Protein AF-A0A4P7WBT9-F1 (afdb_monomer_lite)

Sequence (61 aa):
MPVVNVRLASGSASPEQKKEVIEGVKDVLHKVLNKDKNWIHVELDEAPLNELIEIIEKARK

Radius of gyration: 13.05 Å; chains: 1; bounding box: 29×28×29 Å

pLDDT: mean 91.7, std 6.16, range [55.62, 96.62]

Structure (mmCIF, N/CA/C/O backbone):
data_AF-A0A4P7WBT9-F1
#
_entry.id   AF-A0A4P7WBT9-F1
#
loop_
_atom_site.group_PDB
_atom_site.id
_atom_site.type_symbol
_atom_site.label_atom_id
_atom_site.label_alt_id
_atom_site.label_comp_id
_atom_site.label_asym_id
_atom_site.label_entity_id
_atom_site.label_seq_id
_atom_site.pdbx_PDB_ins_code
_atom_site.Cartn_x
_atom_site.Cartn_y
_atom_site.Cartn_z
_atom_site.occupancy
_atom_site.B_iso_or_equiv
_atom_site.auth_seq_id
_atom_site.auth_comp_id
_atom_site.auth_asym_id
_atom_site.auth_atom_id
_atom_site.pdbx_PDB_model_num
ATOM 1 N N . MET A 1 1 ? -7.854 -11.174 8.101 1.00 84.94 1 MET A N 1
ATOM 2 C CA . MET A 1 1 ? -6.879 -10.073 8.145 1.00 84.94 1 MET A CA 1
ATOM 3 C C . MET A 1 1 ? -6.295 -9.942 6.745 1.00 84.94 1 MET A C 1
ATOM 5 O O . MET A 1 1 ? -5.578 -10.850 6.342 1.00 84.94 1 MET A O 1
ATOM 9 N N . PRO A 1 2 ? -6.721 -8.952 5.942 1.00 88.56 2 PRO A N 1
ATOM 10 C CA . PRO A 1 2 ? -6.173 -8.733 4.607 1.00 88.56 2 PRO A CA 1
ATOM 11 C C . PRO A 1 2 ? -4.716 -8.272 4.683 1.00 88.56 2 PRO A C 1
ATOM 13 O O . PRO A 1 2 ? -4.381 -7.433 5.521 1.00 88.56 2 PRO A O 1
ATOM 16 N N . VAL A 1 3 ? -3.887 -8.809 3.793 1.00 93.25 3 VAL A N 1
ATOM 17 C CA . VAL A 1 3 ? -2.497 -8.392 3.597 1.00 93.25 3 VAL A CA 1
ATOM 18 C C . VAL A 1 3 ? -2.366 -7.936 2.153 1.00 93.25 3 VAL A C 1
ATOM 20 O O . VAL A 1 3 ? -2.694 -8.695 1.242 1.00 93.25 3 VAL A O 1
ATOM 23 N N . VAL A 1 4 ? -1.940 -6.693 1.949 1.00 93.94 4 VAL A N 1
ATOM 24 C CA . VAL A 1 4 ? -1.751 -6.106 0.620 1.00 93.94 4 VAL A CA 1
ATOM 25 C C . VAL A 1 4 ? -0.348 -5.539 0.524 1.00 93.94 4 VAL A C 1
ATOM 27 O O . VAL A 1 4 ? 0.069 -4.765 1.37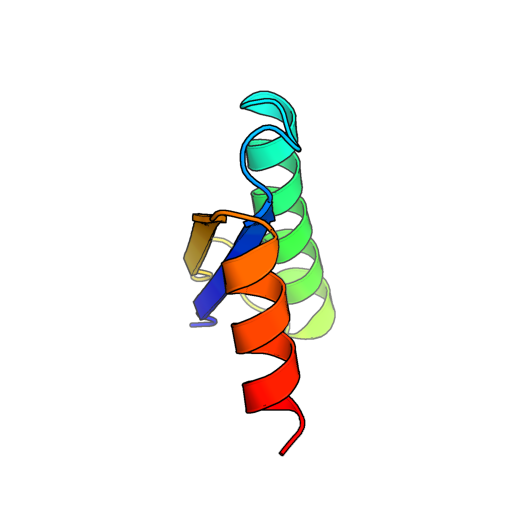8 1.00 93.94 4 VAL A O 1
ATOM 30 N N . ASN A 1 5 ? 0.356 -5.912 -0.537 1.00 94.06 5 ASN A N 1
ATOM 31 C CA . ASN A 1 5 ? 1.633 -5.320 -0.898 1.00 94.06 5 ASN A CA 1
ATOM 32 C C . ASN A 1 5 ? 1.393 -4.366 -2.076 1.00 94.06 5 ASN A C 1
ATOM 34 O O . ASN A 1 5 ? 0.863 -4.766 -3.116 1.00 94.06 5 ASN A O 1
ATOM 38 N N . VAL A 1 6 ? 1.722 -3.094 -1.881 1.00 93.94 6 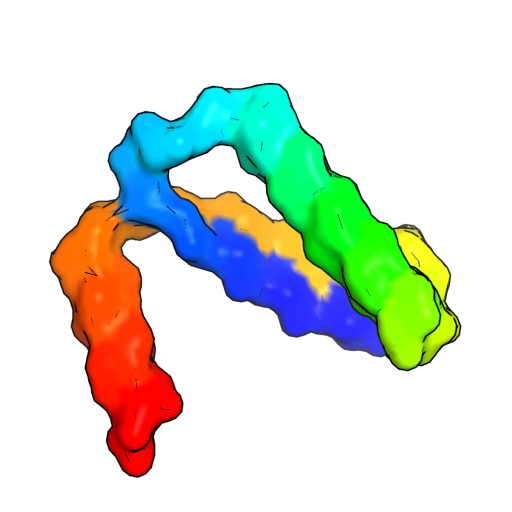VAL A N 1
ATOM 39 C CA . VAL A 1 6 ? 1.656 -2.041 -2.891 1.00 93.94 6 VAL A CA 1
ATOM 40 C C . VAL A 1 6 ? 3.074 -1.782 -3.360 1.00 93.94 6 VAL A C 1
ATOM 42 O O . VAL A 1 6 ? 3.940 -1.455 -2.557 1.00 93.94 6 VAL A O 1
ATOM 45 N N . ARG A 1 7 ? 3.314 -1.892 -4.664 1.00 93.81 7 ARG A N 1
ATOM 46 C CA . ARG A 1 7 ? 4.627 -1.603 -5.239 1.00 93.81 7 ARG A CA 1
ATOM 47 C C . ARG A 1 7 ? 4.550 -0.373 -6.117 1.00 93.81 7 ARG A C 1
ATOM 49 O O . ARG A 1 7 ? 3.728 -0.322 -7.032 1.00 93.81 7 ARG A O 1
ATOM 56 N N . LEU A 1 8 ? 5.405 0.602 -5.838 1.00 93.94 8 LEU A N 1
ATOM 57 C CA . LEU A 1 8 ? 5.539 1.827 -6.617 1.00 93.94 8 LEU A CA 1
ATOM 58 C C . LEU A 1 8 ? 6.914 1.883 -7.278 1.00 93.94 8 LEU A C 1
ATOM 60 O O . LEU A 1 8 ? 7.895 1.352 -6.761 1.00 93.94 8 LEU A O 1
ATOM 64 N N . ALA A 1 9 ? 6.997 2.541 -8.433 1.00 94.69 9 ALA A N 1
ATOM 65 C CA . ALA A 1 9 ? 8.292 2.807 -9.044 1.00 94.69 9 ALA A CA 1
ATOM 66 C C . ALA A 1 9 ? 9.091 3.763 -8.145 1.00 94.69 9 ALA A C 1
ATOM 68 O O . ALA A 1 9 ? 8.528 4.728 -7.619 1.00 94.69 9 ALA A O 1
ATOM 69 N N . SER A 1 10 ? 10.390 3.528 -7.973 1.00 91.75 10 SER A N 1
ATOM 70 C CA . SER A 1 10 ? 11.238 4.393 -7.147 1.00 91.75 10 SER A CA 1
ATOM 71 C C . SER A 1 10 ? 11.140 5.866 -7.564 1.00 91.75 10 SER A C 1
ATOM 73 O O . SER A 1 10 ? 11.295 6.200 -8.739 1.00 91.75 10 SER A O 1
ATOM 75 N N . GLY A 1 11 ? 10.877 6.751 -6.598 1.00 90.94 11 GLY A N 1
ATOM 76 C CA . GLY A 1 11 ? 10.778 8.197 -6.831 1.00 90.94 11 GLY A CA 1
ATOM 77 C C . GLY A 1 11 ? 9.461 8.663 -7.462 1.00 90.94 11 GLY A C 1
ATOM 78 O O . GLY A 1 11 ? 9.331 9.842 -7.779 1.00 90.94 11 GLY A O 1
ATOM 79 N N . SER A 1 12 ? 8.477 7.774 -7.628 1.00 91.31 12 SER A N 1
ATOM 80 C CA . SER A 1 12 ? 7.168 8.130 -8.199 1.00 91.31 12 SER A CA 1
ATOM 81 C C . SER A 1 12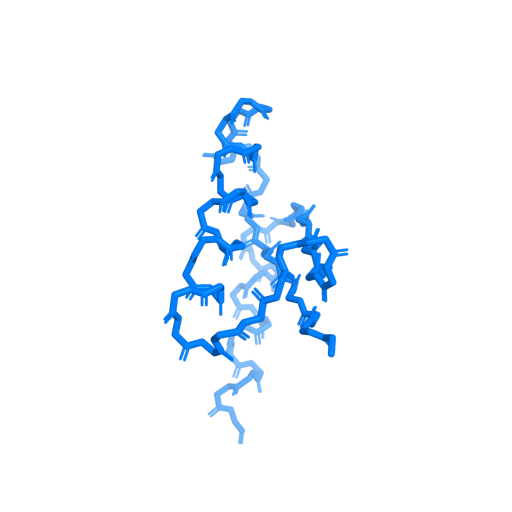 ? 6.221 8.834 -7.223 1.00 91.31 12 SER A C 1
ATOM 83 O O . SER A 1 12 ? 5.239 9.427 -7.664 1.00 91.31 12 SER A O 1
ATOM 85 N N . ALA A 1 13 ? 6.498 8.783 -5.916 1.00 92.31 13 ALA A N 1
ATOM 86 C CA . ALA A 1 13 ? 5.644 9.366 -4.887 1.00 92.31 13 ALA A CA 1
ATOM 87 C C . ALA A 1 13 ? 6.456 9.960 -3.728 1.00 92.31 13 ALA A C 1
ATOM 89 O O . ALA A 1 13 ? 7.461 9.395 -3.285 1.00 92.31 13 ALA A O 1
ATOM 90 N N . SER A 1 14 ? 5.984 11.084 -3.188 1.00 95.31 14 SER A N 1
ATOM 91 C CA . SER A 1 14 ? 6.515 11.665 -1.954 1.00 95.31 14 SER A CA 1
ATOM 92 C C . SER A 1 14 ? 6.152 10.808 -0.726 1.00 95.31 14 SER A C 1
ATOM 94 O O . SER A 1 14 ? 5.223 9.996 -0.782 1.00 95.31 14 SER A O 1
ATOM 96 N N . PRO A 1 15 ? 6.829 10.985 0.425 1.00 93.88 15 PRO A N 1
ATOM 97 C CA . PRO A 1 15 ? 6.454 10.304 1.668 1.00 93.88 15 PRO A CA 1
ATOM 98 C C . PRO A 1 15 ? 5.001 10.549 2.103 1.00 93.88 15 PRO A C 1
ATOM 100 O O . PRO A 1 15 ? 4.385 9.672 2.703 1.00 93.88 15 PRO A O 1
ATOM 103 N N . GLU A 1 16 ? 4.448 11.725 1.805 1.00 95.38 16 GLU A N 1
ATOM 104 C CA . GLU A 1 16 ? 3.057 12.077 2.117 1.00 95.38 16 GLU A CA 1
ATOM 105 C C . GLU A 1 16 ? 2.086 11.320 1.209 1.00 95.38 16 GLU A C 1
ATOM 107 O O . GLU A 1 16 ? 1.171 10.662 1.698 1.00 95.38 16 GLU A O 1
ATOM 112 N N . GLN A 1 17 ? 2.362 11.292 -0.097 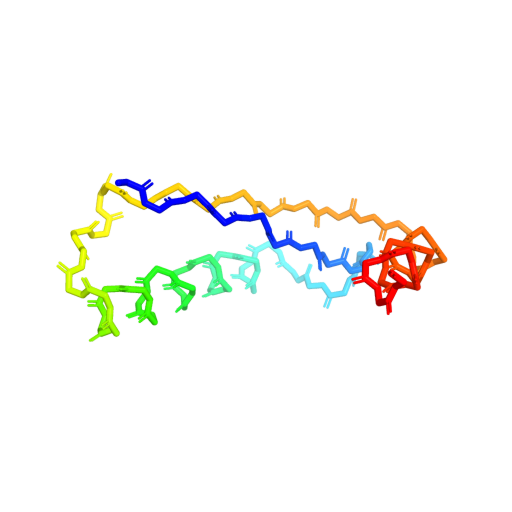1.00 95.62 17 GLN A N 1
ATOM 113 C CA . GLN A 1 17 ? 1.565 10.535 -1.064 1.00 95.62 17 GLN A CA 1
ATOM 114 C C . GLN A 1 17 ? 1.576 9.033 -0.761 1.00 95.62 17 GLN A C 1
ATOM 116 O O . GLN A 1 17 ? 0.548 8.372 -0.861 1.00 95.62 17 GLN A O 1
ATOM 121 N N . LYS A 1 18 ? 2.712 8.480 -0.317 1.00 94.19 18 LYS A N 1
ATOM 122 C CA . LYS A 1 18 ? 2.800 7.074 0.116 1.00 94.19 18 LYS A CA 1
ATOM 123 C C . LYS A 1 18 ? 1.868 6.775 1.293 1.00 94.19 18 LYS A C 1
ATOM 125 O O . LYS A 1 18 ? 1.217 5.732 1.305 1.00 94.19 18 LYS A O 1
ATOM 130 N N . LYS A 1 19 ? 1.770 7.690 2.264 1.00 94.94 19 LYS A N 1
ATOM 131 C CA . LYS A 1 19 ? 0.830 7.557 3.390 1.00 94.94 19 LYS A CA 1
ATOM 132 C C . LYS A 1 19 ? -0.619 7.600 2.913 1.00 94.94 19 LYS A C 1
ATOM 134 O O . LYS A 1 19 ? -1.410 6.764 3.339 1.00 94.94 19 LYS A O 1
ATOM 139 N N . GLU A 1 20 ? -0.952 8.517 2.008 1.00 96.62 20 GLU A N 1
ATOM 140 C CA . GLU A 1 20 ? -2.298 8.601 1.428 1.00 96.62 20 GLU A CA 1
ATOM 141 C C . GLU A 1 20 ? -2.677 7.337 0.650 1.00 96.62 20 GLU A C 1
ATOM 143 O O . GLU A 1 20 ? -3.798 6.852 0.781 1.00 96.62 20 GLU A O 1
ATOM 148 N N . VAL A 1 21 ? -1.740 6.746 -0.099 1.00 95.38 21 VAL A N 1
ATOM 149 C CA . VAL A 1 21 ? -1.962 5.473 -0.804 1.00 95.38 21 VAL A CA 1
ATOM 150 C C . VAL A 1 21 ? -2.273 4.345 0.182 1.00 95.38 21 VAL A C 1
ATOM 152 O O . VAL A 1 21 ? -3.223 3.592 -0.033 1.00 95.38 21 VAL A O 1
ATOM 155 N N . ILE A 1 22 ? -1.516 4.236 1.279 1.00 94.88 22 ILE A N 1
ATOM 156 C CA . ILE A 1 22 ? -1.750 3.217 2.313 1.00 94.88 22 ILE A CA 1
ATOM 157 C C . ILE A 1 22 ? -3.151 3.360 2.920 1.00 94.88 22 ILE A C 1
ATOM 159 O O . ILE A 1 22 ? -3.883 2.372 3.020 1.00 94.88 22 ILE A O 1
ATOM 163 N N . GLU A 1 23 ? -3.539 4.575 3.304 1.00 95.88 23 GLU A N 1
ATOM 164 C CA . GLU A 1 23 ? -4.859 4.822 3.888 1.00 95.88 23 GLU A CA 1
ATOM 165 C C . GLU A 1 23 ? -5.982 4.592 2.871 1.00 95.88 23 GLU A C 1
ATOM 167 O O . GLU A 1 23 ? -6.961 3.916 3.186 1.00 95.88 23 GLU A O 1
ATOM 172 N N . GLY A 1 24 ? -5.800 5.013 1.617 1.00 95.88 24 GLY A N 1
ATOM 173 C CA . GLY A 1 24 ? -6.748 4.744 0.537 1.00 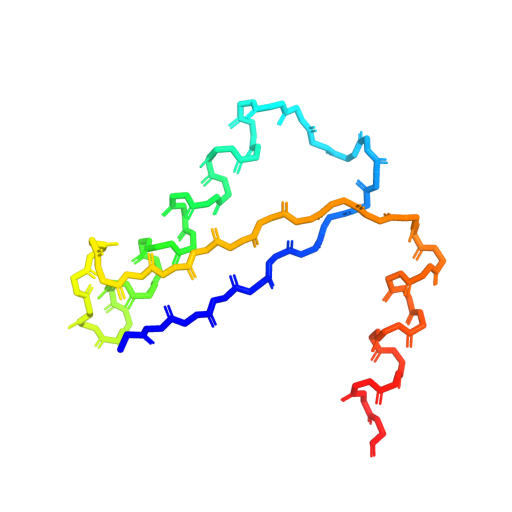95.88 24 GLY A CA 1
ATOM 174 C C . GLY A 1 24 ? -6.976 3.247 0.301 1.00 95.88 24 GLY A C 1
ATOM 175 O O . GLY A 1 24 ? -8.116 2.808 0.142 1.00 95.88 24 GLY A O 1
ATOM 176 N N . VAL A 1 25 ? -5.920 2.427 0.346 1.00 95.12 25 VAL A N 1
ATOM 177 C CA . VAL A 1 25 ? -6.047 0.963 0.231 1.00 95.12 25 VAL A CA 1
ATOM 178 C C . VAL A 1 25 ? -6.828 0.383 1.411 1.00 95.12 25 VAL A C 1
ATOM 180 O O . VAL A 1 25 ? -7.735 -0.431 1.204 1.00 95.12 25 VAL A O 1
ATOM 183 N N . LYS A 1 26 ? -6.537 0.812 2.645 1.00 95.00 26 LYS A N 1
ATOM 184 C CA . LYS A 1 26 ? -7.300 0.377 3.827 1.00 95.00 26 LYS A CA 1
ATOM 185 C C . LYS A 1 26 ? -8.771 0.776 3.731 1.00 95.00 26 LYS A C 1
ATOM 187 O O . LYS A 1 26 ? -9.631 -0.028 4.085 1.00 95.00 26 LYS A O 1
ATOM 192 N N . ASP A 1 27 ? -9.069 1.968 3.224 1.00 96.38 27 ASP A N 1
ATOM 193 C CA . ASP A 1 27 ? -10.433 2.469 3.041 1.00 96.38 27 ASP A CA 1
ATOM 194 C C . ASP A 1 27 ? -11.225 1.625 2.047 1.00 96.38 27 ASP A C 1
ATOM 196 O O . ASP A 1 27 ? -12.364 1.240 2.327 1.00 96.38 27 ASP A O 1
ATOM 200 N N . VAL A 1 28 ? -10.612 1.278 0.913 1.00 95.44 28 VAL A N 1
ATOM 201 C CA . VAL A 1 28 ? -11.223 0.396 -0.090 1.00 95.44 28 VAL A CA 1
ATOM 202 C C . VAL A 1 28 ? -11.532 -0.967 0.518 1.00 95.44 28 VAL A C 1
ATOM 204 O O . VAL A 1 28 ? -12.648 -1.469 0.387 1.00 95.44 28 VAL A O 1
ATOM 207 N N . LEU A 1 29 ? -10.574 -1.562 1.223 1.00 94.19 29 LEU A N 1
ATOM 208 C CA . LEU A 1 29 ? -10.748 -2.872 1.844 1.00 94.19 29 LEU A CA 1
ATOM 209 C C . LEU A 1 29 ? -11.782 -2.857 2.972 1.00 94.19 29 LEU A C 1
ATOM 211 O O . LEU A 1 29 ? -12.572 -3.794 3.087 1.00 94.19 29 LEU A O 1
ATOM 215 N N . HIS A 1 30 ? -11.819 -1.795 3.775 1.00 94.12 30 HIS A N 1
ATOM 216 C CA . HIS A 1 30 ? -12.855 -1.602 4.782 1.00 94.12 30 HIS A CA 1
ATOM 217 C C . HIS A 1 30 ? -14.236 -1.535 4.129 1.00 94.12 30 HIS A C 1
ATOM 219 O O . HIS A 1 30 ? -15.130 -2.291 4.501 1.00 94.12 30 HIS A O 1
ATOM 225 N N . LYS A 1 31 ? -14.386 -0.698 3.098 1.00 96.06 31 LYS A N 1
ATOM 226 C CA . LYS A 1 31 ? -15.651 -0.491 2.387 1.00 96.06 31 LYS A CA 1
ATOM 227 C C . LYS A 1 31 ? -16.149 -1.745 1.665 1.00 96.06 31 LYS A C 1
ATOM 229 O O . LYS A 1 31 ? -17.342 -2.023 1.697 1.00 96.06 31 LYS A O 1
ATOM 234 N N . VAL A 1 32 ? -15.266 -2.474 0.983 1.00 96.00 32 VAL A N 1
ATOM 235 C CA . VAL A 1 32 ? -15.654 -3.593 0.104 1.00 96.00 32 VAL A CA 1
ATOM 236 C C . VAL A 1 32 ? -15.747 -4.912 0.865 1.00 96.00 32 VAL A C 1
ATOM 238 O O . VAL A 1 32 ? -16.660 -5.697 0.627 1.00 96.00 32 VAL A O 1
ATOM 241 N N . LEU A 1 33 ? -14.813 -5.172 1.782 1.00 92.56 33 LEU A N 1
ATOM 242 C CA . LEU A 1 33 ? -14.719 -6.455 2.488 1.00 92.56 33 LEU A CA 1
ATOM 243 C C . LEU A 1 33 ? -15.284 -6.403 3.912 1.00 92.56 33 LEU A C 1
ATOM 245 O O . LEU A 1 33 ? -15.237 -7.418 4.615 1.00 92.56 33 LEU A O 1
ATOM 249 N N . ASN A 1 34 ? -15.777 -5.237 4.346 1.00 93.06 34 ASN A N 1
ATOM 250 C CA . ASN A 1 34 ? -16.261 -4.977 5.701 1.00 93.06 34 ASN A CA 1
ATOM 251 C C . ASN A 1 34 ? -15.242 -5.416 6.774 1.00 93.06 34 ASN A C 1
ATOM 253 O O . ASN A 1 34 ? -15.569 -6.131 7.724 1.00 93.06 34 ASN A O 1
ATOM 257 N N . LYS A 1 35 ? -13.960 -5.076 6.568 1.00 90.25 35 LYS A N 1
ATOM 258 C CA . LYS A 1 35 ? -12.861 -5.397 7.495 1.00 90.25 35 LYS A CA 1
ATOM 259 C C . LYS A 1 35 ? -12.449 -4.172 8.288 1.00 90.25 35 LYS A C 1
ATOM 261 O O . LYS A 1 35 ? -12.347 -3.085 7.738 1.00 90.25 35 LYS A O 1
ATOM 266 N N . ASP A 1 36 ? -12.184 -4.354 9.574 1.00 91.06 36 ASP A N 1
ATOM 267 C CA . ASP A 1 36 ? -11.645 -3.293 10.422 1.00 91.06 36 ASP A CA 1
ATOM 268 C C . ASP A 1 36 ? -10.252 -2.868 9.928 1.00 91.06 36 ASP A C 1
ATOM 270 O O . ASP A 1 36 ? -9.409 -3.725 9.649 1.00 91.06 36 ASP A O 1
ATOM 274 N N . LYS A 1 37 ? -10.007 -1.556 9.822 1.00 89.19 37 LYS A N 1
ATOM 275 C CA . LYS A 1 37 ? -8.746 -1.007 9.300 1.00 89.19 37 LYS A CA 1
ATOM 276 C C . LYS A 1 37 ? -7.529 -1.387 10.142 1.00 89.19 37 LYS A C 1
ATOM 278 O O . LYS A 1 37 ? -6.441 -1.530 9.591 1.00 89.19 37 LYS A O 1
ATOM 283 N N . ASN A 1 38 ? -7.705 -1.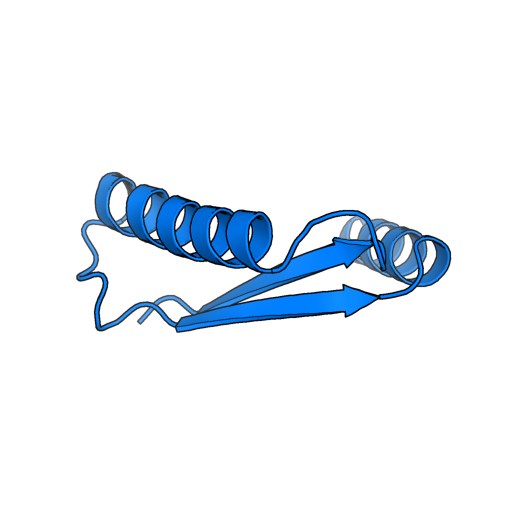601 11.445 1.00 91.06 38 ASN A N 1
ATOM 284 C CA . ASN A 1 38 ? -6.632 -2.021 12.350 1.00 91.06 38 ASN A CA 1
ATOM 285 C C . ASN A 1 38 ? -6.184 -3.465 12.084 1.00 91.06 38 ASN A C 1
ATOM 287 O O . ASN A 1 38 ? -5.104 -3.872 12.500 1.00 91.06 38 ASN A O 1
ATOM 291 N N . TRP A 1 39 ? -7.009 -4.238 11.374 1.00 91.75 39 TRP A N 1
ATOM 292 C CA . TRP A 1 39 ? -6.760 -5.630 11.002 1.00 91.75 39 TRP A CA 1
ATOM 293 C C . TRP A 1 39 ? -6.369 -5.765 9.525 1.00 91.75 39 TRP A C 1
ATOM 295 O O . TRP A 1 39 ? -6.492 -6.849 8.944 1.00 91.75 39 TRP A O 1
ATOM 305 N N . ILE A 1 40 ? -5.946 -4.668 8.897 1.00 92.56 40 ILE A N 1
ATOM 306 C CA . ILE A 1 40 ? -5.443 -4.632 7.527 1.00 92.56 40 ILE A CA 1
ATOM 307 C C . ILE A 1 40 ? -3.960 -4.293 7.581 1.00 92.56 40 ILE A C 1
ATOM 309 O O . ILE A 1 40 ? -3.568 -3.245 8.095 1.00 92.56 40 ILE A O 1
ATOM 313 N N . HIS A 1 41 ? -3.144 -5.170 7.009 1.00 93.88 41 HIS A N 1
ATOM 314 C CA . HIS A 1 41 ? -1.726 -4.915 6.828 1.00 93.88 41 HIS A CA 1
ATOM 315 C C . HIS A 1 41 ? -1.480 -4.457 5.392 1.00 93.88 41 HIS A C 1
ATOM 317 O O . HIS A 1 41 ? -1.812 -5.175 4.447 1.00 93.88 41 HIS A O 1
ATOM 323 N N . VAL A 1 42 ? -0.926 -3.255 5.237 1.00 93.81 42 VAL A N 1
ATOM 324 C CA . VAL A 1 42 ? -0.511 -2.717 3.941 1.00 93.81 42 VAL A CA 1
ATOM 325 C C . VAL A 1 42 ? 0.979 -2.444 4.012 1.00 93.81 42 VAL A C 1
ATOM 327 O O . VAL A 1 42 ? 1.421 -1.643 4.834 1.00 93.81 42 VAL A O 1
ATOM 330 N N . GLU A 1 43 ? 1.725 -3.113 3.149 1.00 94.69 43 GLU A N 1
ATOM 331 C CA . GLU A 1 43 ? 3.145 -2.876 2.932 1.00 94.69 43 GLU A CA 1
ATOM 332 C C . GLU A 1 43 ? 3.302 -2.085 1.635 1.00 94.69 43 GLU A C 1
ATOM 334 O O . GLU A 1 43 ? 2.613 -2.369 0.653 1.00 94.69 43 GLU A O 1
ATOM 339 N N . LEU A 1 44 ? 4.157 -1.065 1.645 1.00 94.56 44 LEU A N 1
ATOM 340 C CA . LEU A 1 44 ? 4.457 -0.265 0.465 1.00 94.56 44 LEU A CA 1
ATOM 341 C C . LEU A 1 44 ? 5.950 -0.342 0.184 1.00 94.56 44 LEU A C 1
ATOM 343 O O . LEU A 1 44 ? 6.749 0.181 0.960 1.00 94.56 44 LEU A O 1
ATOM 347 N N . ASP A 1 45 ? 6.283 -0.928 -0.959 1.00 94.12 45 ASP A N 1
ATOM 348 C CA . ASP A 1 45 ? 7.648 -1.054 -1.446 1.00 94.12 45 ASP A CA 1
ATOM 349 C C . ASP A 1 45 ? 7.883 -0.147 -2.647 1.00 94.12 45 ASP A C 1
ATOM 351 O O . ASP A 1 45 ? 6.997 0.094 -3.475 1.00 94.12 45 ASP A O 1
ATOM 355 N N . GLU A 1 46 ? 9.121 0.318 -2.769 1.00 92.81 46 GLU A N 1
ATOM 356 C CA . GLU A 1 46 ? 9.608 0.945 -3.987 1.00 92.81 46 GLU A CA 1
ATOM 357 C C . GLU A 1 46 ? 10.591 0.026 -4.688 1.00 92.81 46 GLU A C 1
ATOM 359 O O . GLU A 1 46 ? 11.536 -0.465 -4.072 1.00 92.81 46 GLU A O 1
ATOM 364 N N . ALA A 1 47 ? 10.396 -0.153 -5.989 1.00 92.75 47 ALA A N 1
ATOM 365 C CA . ALA A 1 47 ? 11.306 -0.923 -6.820 1.00 92.75 47 ALA A CA 1
ATOM 366 C C . ALA A 1 47 ? 11.594 -0.198 -8.144 1.00 92.75 47 ALA A C 1
ATOM 368 O O . ALA A 1 47 ? 10.792 0.631 -8.597 1.00 92.75 47 ALA A O 1
ATOM 369 N N . PRO A 1 48 ? 12.725 -0.507 -8.796 1.00 94.69 48 PRO A N 1
ATOM 370 C CA . PRO A 1 48 ? 12.989 -0.080 -10.160 1.00 94.69 48 PRO A CA 1
ATOM 371 C C . PRO A 1 48 ? 11.849 -0.461 -11.116 1.00 94.69 48 PRO A C 1
ATOM 373 O O . PRO A 1 48 ? 11.273 -1.546 -11.035 1.00 94.69 48 PRO A O 1
ATOM 376 N N . LEU A 1 49 ? 11.527 0.428 -12.062 1.00 92.00 49 LEU A N 1
ATOM 377 C CA . LEU A 1 49 ? 10.405 0.230 -12.988 1.00 92.00 49 LEU A CA 1
ATOM 378 C C . LEU A 1 49 ? 10.521 -1.071 -13.800 1.00 92.00 49 LEU A C 1
ATOM 380 O O . LEU A 1 49 ? 9.523 -1.751 -14.017 1.00 92.00 49 LEU A O 1
ATOM 384 N N . ASN A 1 50 ? 11.729 -1.427 -14.235 1.00 92.50 50 ASN A N 1
ATOM 385 C CA . ASN A 1 50 ? 11.992 -2.667 -14.965 1.00 92.50 50 ASN A CA 1
ATOM 386 C C . ASN A 1 50 ? 11.640 -3.911 -14.136 1.00 92.50 50 ASN A C 1
ATOM 388 O O . ASN A 1 50 ? 11.013 -4.825 -14.660 1.00 92.50 50 ASN A O 1
ATOM 392 N N . GLU A 1 51 ? 11.966 -3.919 -12.844 1.00 92.56 51 GLU A N 1
ATOM 393 C CA . GLU A 1 51 ? 11.628 -5.032 -11.955 1.00 92.56 51 GLU A CA 1
ATOM 394 C C . GLU A 1 51 ? 10.105 -5.174 -11.804 1.00 92.56 51 GLU A C 1
ATOM 396 O O . GLU A 1 51 ? 9.562 -6.276 -11.895 1.00 92.56 51 GLU A O 1
ATOM 401 N N . LEU A 1 52 ? 9.389 -4.052 -11.657 1.00 89.81 52 LEU A N 1
ATOM 402 C CA . LEU A 1 52 ? 7.924 -4.050 -11.582 1.00 89.81 52 LEU A CA 1
ATOM 403 C C . LEU A 1 52 ? 7.272 -4.600 -12.851 1.00 89.81 52 LEU A C 1
ATOM 405 O O . LEU A 1 52 ? 6.307 -5.360 -12.762 1.00 89.81 52 LEU A O 1
ATOM 409 N N . ILE A 1 53 ? 7.802 -4.242 -14.021 1.00 90.44 53 ILE A N 1
ATOM 410 C CA . ILE A 1 53 ? 7.317 -4.757 -15.304 1.00 90.44 53 ILE A CA 1
ATOM 411 C C . ILE A 1 53 ? 7.489 -6.280 -15.358 1.00 90.44 53 ILE A C 1
ATOM 413 O O . ILE A 1 53 ? 6.527 -6.981 -15.668 1.00 90.44 53 ILE A O 1
ATOM 417 N N . GLU A 1 54 ? 8.649 -6.809 -14.960 1.00 90.50 54 GLU A N 1
ATOM 418 C CA . GLU A 1 54 ? 8.880 -8.259 -14.919 1.00 90.50 54 GLU A CA 1
ATOM 419 C C . GLU A 1 54 ? 7.915 -8.990 -13.973 1.00 90.50 54 GLU A C 1
ATOM 421 O O . GLU A 1 54 ? 7.437 -10.084 -14.285 1.00 90.50 54 GLU A O 1
ATOM 426 N N . ILE A 1 55 ? 7.617 -8.403 -12.809 1.00 86.31 55 ILE A N 1
ATOM 427 C CA . ILE A 1 55 ? 6.658 -8.964 -11.845 1.00 86.31 55 ILE A CA 1
ATOM 428 C C . ILE A 1 55 ? 5.260 -9.045 -12.469 1.00 86.31 55 ILE A C 1
ATOM 430 O O . ILE A 1 55 ? 4.597 -10.079 -12.361 1.00 86.31 55 ILE A O 1
ATOM 434 N N . ILE A 1 56 ? 4.816 -7.979 -13.142 1.00 86.69 56 ILE A N 1
ATOM 435 C CA . ILE A 1 56 ? 3.499 -7.925 -13.793 1.00 86.69 56 ILE A CA 1
ATOM 436 C C . ILE A 1 56 ? 3.414 -8.944 -14.934 1.00 86.69 56 ILE A C 1
ATOM 438 O O . ILE A 1 56 ? 2.392 -9.615 -15.086 1.00 86.69 56 ILE A O 1
ATOM 442 N N . GLU A 1 57 ? 4.475 -9.092 -15.725 1.00 89.56 57 GLU A N 1
ATOM 443 C CA . GLU A 1 57 ? 4.532 -10.075 -16.809 1.00 89.56 57 GLU A CA 1
ATOM 444 C C . GLU A 1 57 ? 4.490 -11.516 -16.295 1.00 89.56 57 GLU A C 1
ATOM 446 O O . GLU A 1 57 ? 3.793 -12.354 -16.871 1.00 89.56 57 GLU A O 1
ATOM 451 N N . LYS A 1 58 ? 5.186 -11.807 -15.190 1.00 85.50 58 LYS A N 1
ATOM 452 C CA . LYS A 1 58 ? 5.143 -13.124 -14.538 1.00 85.50 58 LYS A CA 1
ATOM 453 C C . LYS A 1 58 ? 3.770 -13.426 -13.940 1.00 85.50 58 LYS A C 1
ATOM 455 O O . LYS A 1 58 ? 3.333 -14.564 -14.022 1.00 85.50 58 LYS A O 1
ATOM 460 N N . ALA A 1 59 ? 3.082 -12.428 -13.387 1.00 78.25 59 ALA A N 1
ATOM 461 C CA . ALA A 1 59 ? 1.762 -12.599 -12.778 1.00 78.25 59 ALA A CA 1
ATOM 462 C C . ALA A 1 59 ? 0.617 -12.810 -13.791 1.00 78.25 59 ALA A C 1
ATOM 464 O O . ALA A 1 59 ? -0.477 -13.207 -13.397 1.00 78.25 59 ALA A O 1
ATOM 465 N N . ARG A 1 60 ? 0.837 -12.516 -15.082 1.00 73.62 60 ARG A N 1
ATOM 466 C CA . ARG A 1 60 ? -0.148 -12.710 -16.165 1.00 73.62 60 ARG A CA 1
ATOM 467 C C . ARG A 1 60 ? -0.048 -14.071 -16.871 1.00 73.62 60 ARG A C 1
ATOM 469 O O . ARG A 1 60 ? -0.893 -14.342 -17.724 1.00 73.62 60 ARG A O 1
ATOM 476 N N . LYS A 1 61 ? 0.972 -14.878 -16.571 1.00 55.62 61 LYS A N 1
ATOM 477 C CA . LYS A 1 61 ? 1.133 -16.256 -17.068 1.00 55.62 61 LYS A CA 1
ATOM 478 C C . LYS A 1 61 ? 0.553 -17.254 -16.077 1.00 55.62 61 LYS A C 1
ATOM 480 O O . LYS A 1 61 ? 0.029 -18.277 -16.563 1.00 55.62 61 LYS A O 1
#

Foldseek 3Di:
DAEEEAEDEPPPDDPVVQVVVLVVVLVCCCVPVVDDSVPYHYHYYYDHPVVVVVVVVVVVD

Secondary structure (DSSP, 8-state):
--EEEEEEETTSS-HHHHHHHHHHHHHHHHHHH---GGG-EEEEEEE-HHHHHHHHHHHT-